Protein AF-A0A2M4DLF9-F1 (afdb_monomer_lite)

Structure (mmCIF, N/CA/C/O backbone):
data_AF-A0A2M4DLF9-F1
#
_entry.id   AF-A0A2M4DLF9-F1
#
loop_
_atom_site.group_PDB
_atom_site.id
_atom_site.type_symbol
_atom_site.label_atom_id
_atom_site.label_alt_id
_atom_site.label_comp_id
_atom_site.label_asym_id
_atom_site.label_entity_id
_atom_site.label_seq_id
_atom_site.pdbx_PDB_ins_code
_atom_site.Cartn_x
_atom_site.Cartn_y
_atom_site.Cartn_z
_atom_site.occupancy
_atom_site.B_iso_or_equiv
_atom_site.auth_seq_id
_atom_site.auth_comp_id
_atom_site.auth_asym_id
_atom_site.auth_atom_id
_atom_site.pdbx_PDB_model_num
ATOM 1 N N . MET A 1 1 ? 25.582 -38.927 -49.502 1.00 64.38 1 MET A N 1
ATOM 2 C CA . MET A 1 1 ? 25.746 -37.471 -49.745 1.00 64.38 1 MET A CA 1
ATOM 3 C C . MET A 1 1 ? 24.426 -36.693 -49.738 1.00 64.38 1 MET A C 1
ATOM 5 O O . MET A 1 1 ? 24.370 -35.708 -49.023 1.00 64.38 1 MET A O 1
ATOM 9 N N . LYS A 1 2 ? 23.344 -37.126 -50.416 1.00 65.50 2 LYS A N 1
ATOM 10 C CA . LYS A 1 2 ? 22.041 -36.413 -50.371 1.00 65.50 2 LYS A CA 1
ATOM 11 C C . LYS A 1 2 ? 21.415 -36.316 -48.967 1.00 65.50 2 LYS A C 1
ATOM 13 O O . LYS A 1 2 ? 20.912 -35.269 -48.601 1.00 65.50 2 LYS A O 1
ATOM 18 N N . ILE A 1 3 ? 21.494 -37.384 -48.170 1.00 71.75 3 ILE A N 1
ATOM 19 C CA . ILE A 1 3 ? 20.943 -37.426 -46.799 1.00 71.75 3 ILE A CA 1
ATOM 20 C C . ILE A 1 3 ? 21.637 -36.401 -45.890 1.00 71.75 3 ILE A C 1
ATOM 22 O O . ILE A 1 3 ? 20.982 -35.721 -45.111 1.00 71.75 3 ILE A O 1
ATOM 26 N N . ILE A 1 4 ? 22.954 -36.240 -46.054 1.00 80.12 4 ILE A N 1
ATOM 27 C CA . ILE A 1 4 ? 23.744 -35.240 -45.327 1.00 80.12 4 ILE A CA 1
ATOM 28 C C . ILE A 1 4 ? 23.315 -33.830 -45.755 1.00 80.12 4 ILE A C 1
ATOM 30 O O . ILE A 1 4 ? 23.152 -32.966 -44.907 1.00 80.12 4 ILE A O 1
ATOM 34 N N . LEU A 1 5 ? 23.047 -33.613 -47.050 1.00 79.12 5 LEU A N 1
ATOM 35 C CA . LEU A 1 5 ? 22.544 -32.333 -47.551 1.00 79.12 5 LEU A CA 1
ATOM 36 C C . LEU A 1 5 ? 21.168 -31.986 -46.961 1.00 79.12 5 LEU A C 1
ATOM 38 O O . LEU A 1 5 ? 20.989 -30.869 -46.500 1.00 79.12 5 LEU A O 1
ATOM 42 N N . PHE A 1 6 ? 20.227 -32.934 -46.913 1.00 79.94 6 PHE A N 1
ATOM 43 C CA . PHE A 1 6 ? 18.904 -32.709 -46.315 1.00 79.94 6 PHE A CA 1
ATOM 44 C C . PHE A 1 6 ? 18.968 -32.493 -44.801 1.00 79.94 6 PHE A C 1
ATOM 46 O O . PHE A 1 6 ? 18.249 -31.644 -44.283 1.00 79.94 6 PHE A O 1
ATOM 53 N N . ALA A 1 7 ? 19.852 -33.212 -44.104 1.00 82.88 7 ALA A N 1
ATOM 54 C CA . ALA A 1 7 ? 20.076 -33.021 -42.676 1.00 82.88 7 ALA A CA 1
ATOM 55 C C . ALA A 1 7 ? 20.669 -31.636 -42.377 1.00 82.88 7 ALA A C 1
ATOM 57 O O . ALA A 1 7 ? 20.198 -30.964 -41.468 1.00 82.88 7 ALA A O 1
ATOM 58 N N . LEU A 1 8 ? 21.643 -31.175 -43.169 1.00 83.25 8 LEU A N 1
ATOM 59 C CA . LEU A 1 8 ? 22.230 -29.839 -43.024 1.00 83.25 8 LEU A CA 1
ATOM 60 C C . LEU A 1 8 ? 21.242 -28.729 -43.401 1.00 83.25 8 LEU A C 1
ATOM 62 O O . LEU A 1 8 ? 21.172 -27.728 -42.694 1.00 83.25 8 LEU A O 1
ATOM 66 N N . LEU A 1 9 ? 20.450 -28.915 -44.465 1.00 82.06 9 LEU A N 1
ATOM 67 C CA . LEU A 1 9 ? 19.404 -27.968 -44.864 1.00 82.06 9 LEU A CA 1
ATOM 68 C C . LEU A 1 9 ? 18.317 -27.869 -43.783 1.00 82.06 9 LEU A C 1
ATOM 70 O O . LEU A 1 9 ? 17.907 -26.773 -43.421 1.00 82.06 9 LEU A O 1
ATOM 74 N N . GLY A 1 10 ? 17.901 -29.011 -43.227 1.00 81.38 10 GLY A N 1
ATOM 75 C CA . GLY A 1 10 ? 16.956 -29.081 -42.114 1.00 81.38 10 GLY A CA 1
ATOM 76 C C . GLY A 1 10 ? 17.500 -28.423 -40.846 1.00 81.38 10 GLY A C 1
ATOM 77 O O . GLY A 1 10 ? 16.796 -27.638 -40.222 1.00 81.38 10 GLY A O 1
ATOM 78 N N . LEU A 1 11 ? 18.770 -28.666 -40.505 1.00 78.38 11 LEU A N 1
ATOM 79 C CA . LEU A 1 11 ? 19.430 -28.045 -39.354 1.00 78.38 11 LEU A CA 1
ATOM 80 C C . LEU A 1 11 ? 19.535 -26.516 -39.508 1.00 78.38 11 LEU A C 1
ATOM 82 O O . LEU A 1 11 ? 19.286 -25.789 -38.549 1.00 78.38 11 LEU A O 1
ATOM 86 N N . LEU A 1 12 ? 19.851 -26.021 -40.714 1.00 77.75 12 LEU A N 1
ATOM 87 C CA . LEU A 1 12 ? 19.889 -24.586 -41.024 1.00 77.75 12 LEU A CA 1
ATOM 88 C C . LEU A 1 12 ? 18.509 -23.932 -40.889 1.00 77.75 12 LEU A C 1
ATOM 90 O O . LEU A 1 12 ? 18.397 -22.870 -40.282 1.00 77.75 12 LEU A O 1
ATOM 94 N N . LEU A 1 13 ? 17.461 -24.574 -41.416 1.00 73.38 13 LEU A N 1
ATOM 95 C CA . LEU A 1 13 ? 16.088 -24.073 -41.323 1.00 73.38 13 LEU A CA 1
ATOM 96 C C . LEU A 1 13 ? 15.624 -24.005 -39.863 1.00 73.38 13 LEU A C 1
ATOM 98 O O . LEU A 1 13 ? 15.123 -22.968 -39.432 1.00 73.38 13 LEU A O 1
ATOM 102 N N . VAL A 1 14 ? 15.882 -25.052 -39.074 1.00 71.69 14 VAL A N 1
ATOM 103 C CA . VAL A 1 14 ? 15.568 -25.071 -37.636 1.00 71.69 14 VAL A CA 1
ATOM 104 C C . VAL A 1 14 ? 16.324 -23.962 -36.892 1.00 71.69 14 VAL A C 1
ATOM 106 O O . VAL A 1 14 ? 15.721 -23.250 -36.095 1.00 71.69 14 VAL A O 1
ATOM 109 N N . ALA A 1 15 ? 17.603 -23.730 -37.203 1.00 69.31 15 ALA A N 1
ATOM 110 C CA . ALA A 1 15 ? 18.395 -22.670 -36.572 1.00 69.31 15 ALA A CA 1
ATOM 111 C C . ALA A 1 15 ? 17.910 -21.244 -36.908 1.00 69.31 15 ALA A C 1
ATOM 113 O O . ALA A 1 15 ? 18.105 -20.330 -36.107 1.00 69.31 15 ALA A O 1
ATOM 114 N N . THR A 1 16 ? 17.279 -21.037 -38.071 1.00 64.25 16 THR A N 1
ATOM 115 C CA . THR A 1 16 ? 16.718 -19.726 -38.450 1.00 64.25 16 THR A CA 1
ATOM 116 C C . THR A 1 16 ? 15.393 -19.404 -37.760 1.00 64.25 16 THR A C 1
ATOM 118 O O . THR A 1 16 ? 15.133 -18.240 -37.471 1.00 64.25 16 THR A O 1
ATOM 121 N N . VAL A 1 17 ? 14.584 -20.418 -37.437 1.00 61.28 17 VAL A N 1
ATOM 122 C CA . VAL A 1 17 ? 13.268 -20.237 -36.795 1.00 61.28 17 VAL A CA 1
ATOM 123 C C . VAL A 1 17 ? 13.396 -19.939 -35.293 1.00 61.28 17 VAL A C 1
ATOM 125 O O . VAL A 1 17 ? 12.553 -19.255 -34.728 1.00 61.28 17 VAL A O 1
ATOM 128 N N . VAL A 1 18 ? 14.484 -20.367 -34.644 1.00 61.62 18 VAL A N 1
ATOM 129 C CA . VAL A 1 18 ? 14.722 -20.193 -33.191 1.00 61.62 18 VAL A CA 1
ATOM 130 C C . VAL A 1 18 ? 15.017 -18.732 -32.780 1.00 61.62 18 VAL A C 1
ATOM 132 O O . VAL A 1 18 ? 15.147 -18.438 -31.599 1.00 61.62 18 VAL A O 1
ATOM 135 N N . ARG A 1 19 ? 15.111 -17.782 -33.721 1.00 59.38 19 ARG A N 1
ATOM 136 C CA . ARG A 1 19 ? 15.585 -16.409 -33.449 1.00 59.38 19 ARG A CA 1
ATOM 137 C C . ARG A 1 19 ? 14.523 -15.315 -33.291 1.00 59.38 19 ARG A C 1
ATOM 139 O O . ARG A 1 19 ? 14.902 -14.149 -33.259 1.00 59.38 19 ARG A O 1
ATOM 146 N N . ALA A 1 20 ? 13.237 -15.630 -33.185 1.00 60.12 20 ALA A N 1
ATOM 147 C CA . ALA A 1 20 ? 12.220 -14.578 -33.103 1.00 60.12 20 ALA A CA 1
ATOM 148 C C . ALA A 1 20 ? 10.986 -14.973 -32.283 1.00 60.12 20 ALA A C 1
ATOM 150 O O . ALA A 1 20 ? 9.902 -15.040 -32.841 1.00 60.12 20 ALA A O 1
ATOM 151 N N . VAL A 1 21 ? 11.157 -15.232 -30.984 1.00 57.53 21 VAL A N 1
ATOM 152 C CA . VAL A 1 21 ? 10.142 -14.957 -29.949 1.00 57.53 21 VAL A CA 1
ATOM 153 C C . VAL A 1 21 ? 10.910 -14.717 -28.647 1.00 57.53 21 VAL A C 1
ATOM 155 O O . VAL A 1 21 ? 11.127 -15.636 -27.865 1.00 57.53 21 VAL A O 1
ATOM 158 N N . ASP A 1 22 ? 11.395 -13.496 -28.461 1.00 52.31 22 ASP A N 1
ATOM 159 C CA . ASP A 1 22 ? 11.668 -12.977 -27.120 1.00 52.31 22 ASP A CA 1
ATOM 160 C C . ASP A 1 22 ? 10.671 -11.834 -26.924 1.00 52.31 22 ASP A C 1
ATOM 162 O O . ASP A 1 22 ? 11.003 -10.657 -27.027 1.00 52.31 22 ASP A O 1
ATOM 166 N N . ASP A 1 23 ? 9.396 -12.206 -26.776 1.00 57.12 23 ASP A N 1
ATOM 167 C CA . ASP A 1 23 ? 8.389 -11.326 -26.188 1.00 57.12 23 ASP A CA 1
ATOM 168 C C . ASP A 1 23 ? 8.694 -11.267 -24.685 1.00 57.12 23 ASP A C 1
ATOM 170 O O . ASP A 1 23 ? 7.997 -11.854 -23.859 1.00 57.12 23 ASP A O 1
ATOM 174 N N . THR A 1 24 ? 9.795 -10.617 -24.312 1.00 56.41 24 THR A N 1
ATOM 175 C CA . THR A 1 24 ? 9.885 -10.030 -22.981 1.00 56.41 24 THR A CA 1
ATOM 176 C C . THR A 1 24 ? 9.169 -8.693 -23.073 1.00 56.41 24 THR A C 1
ATOM 178 O O . THR A 1 24 ? 9.767 -7.636 -23.274 1.00 56.41 24 THR A O 1
ATOM 181 N N . ASP A 1 25 ? 7.836 -8.773 -23.002 1.00 55.31 25 ASP A N 1
ATOM 182 C CA . ASP A 1 25 ? 7.002 -7.640 -22.632 1.00 55.31 25 ASP A CA 1
ATOM 183 C C . ASP A 1 25 ? 7.667 -6.981 -21.421 1.00 55.31 25 ASP A C 1
ATOM 185 O O . ASP A 1 25 ? 7.869 -7.601 -20.374 1.00 55.31 25 ASP A O 1
ATOM 189 N N . GLY A 1 26 ? 8.103 -5.737 -21.609 1.00 61.12 26 GLY A N 1
ATOM 190 C CA . GLY A 1 26 ? 8.655 -4.901 -20.557 1.00 61.12 26 GLY A CA 1
ATOM 191 C C . GLY A 1 26 ? 7.558 -4.498 -19.580 1.00 61.12 26 GLY A C 1
ATOM 192 O O . GLY A 1 26 ? 7.230 -3.318 -19.468 1.00 61.12 26 GLY A O 1
ATOM 193 N N . GLU A 1 27 ? 6.983 -5.467 -18.871 1.00 59.41 27 GLU A N 1
ATOM 194 C CA . GLU A 1 27 ? 6.398 -5.231 -17.564 1.00 59.41 27 GLU A CA 1
ATOM 195 C C . GLU A 1 27 ? 7.492 -4.587 -16.708 1.00 59.41 27 GLU A C 1
ATOM 197 O O . GLU A 1 27 ? 8.630 -5.051 -16.689 1.00 59.41 27 GLU A O 1
ATOM 202 N N . ALA A 1 28 ? 7.177 -3.491 -16.019 1.00 59.41 28 ALA A N 1
ATOM 203 C CA . ALA A 1 28 ? 8.101 -2.861 -15.087 1.00 59.41 28 ALA A CA 1
ATOM 204 C C . ALA A 1 28 ? 8.639 -3.913 -14.101 1.00 59.41 28 ALA A C 1
ATOM 206 O O . ALA A 1 28 ? 7.941 -4.310 -13.167 1.00 59.41 28 ALA A O 1
ATOM 207 N N . GLU A 1 29 ? 9.869 -4.379 -14.320 1.00 66.19 29 GLU A N 1
ATOM 208 C CA . GLU A 1 29 ? 10.520 -5.344 -13.446 1.00 66.19 29 GLU A CA 1
ATOM 209 C C . GLU A 1 29 ? 10.997 -4.585 -12.208 1.00 66.19 29 GLU A C 1
ATOM 211 O O . GLU A 1 29 ? 12.094 -4.036 -12.137 1.00 66.19 29 GLU A O 1
ATOM 216 N N . CYS A 1 30 ? 10.098 -4.436 -11.243 1.00 83.06 30 CYS A N 1
ATOM 217 C CA . CYS A 1 30 ? 10.438 -3.902 -9.936 1.00 83.06 30 CYS A CA 1
ATOM 218 C C . CYS A 1 30 ? 11.102 -4.998 -9.120 1.00 83.06 30 CYS A C 1
ATOM 220 O O . CYS A 1 30 ? 10.576 -6.103 -8.975 1.00 83.06 30 CYS A O 1
ATOM 222 N N . GLU A 1 31 ? 12.241 -4.649 -8.532 1.00 85.62 31 GLU A N 1
ATOM 223 C CA . GLU A 1 31 ? 12.944 -5.513 -7.598 1.00 85.62 31 GLU A CA 1
ATOM 224 C C . GLU A 1 31 ? 12.000 -5.888 -6.452 1.00 85.62 31 GLU A C 1
ATOM 226 O O . GLU A 1 31 ? 11.502 -5.033 -5.712 1.00 85.62 31 GLU A O 1
ATOM 231 N N . THR A 1 32 ? 11.707 -7.182 -6.337 1.00 85.88 32 THR A N 1
ATOM 232 C CA . THR A 1 32 ? 10.842 -7.686 -5.273 1.00 85.88 32 THR A CA 1
ATOM 233 C C . THR A 1 32 ? 11.572 -7.550 -3.943 1.00 85.88 32 THR A C 1
ATOM 235 O O . THR A 1 32 ? 12.681 -8.057 -3.787 1.00 85.88 32 THR A O 1
ATOM 238 N N . ALA A 1 33 ? 10.943 -6.884 -2.975 1.00 88.88 33 ALA A N 1
ATOM 239 C CA . ALA A 1 33 ? 11.472 -6.745 -1.623 1.00 88.88 33 ALA A CA 1
ATOM 240 C C . ALA A 1 33 ? 10.642 -7.556 -0.621 1.00 88.88 33 ALA A C 1
ATOM 242 O O . ALA A 1 33 ? 9.415 -7.624 -0.723 1.00 88.88 33 ALA A O 1
ATOM 243 N N . GLU A 1 34 ? 11.301 -8.135 0.383 1.00 93.50 34 GLU A N 1
ATOM 244 C CA . GLU A 1 34 ? 10.606 -8.772 1.501 1.00 93.50 34 GLU A CA 1
ATOM 245 C C . GLU A 1 34 ? 10.013 -7.719 2.445 1.00 93.50 34 GLU A C 1
ATOM 247 O O . GLU A 1 34 ? 10.702 -6.810 2.918 1.00 93.50 34 GLU A O 1
ATOM 252 N N . CYS A 1 35 ? 8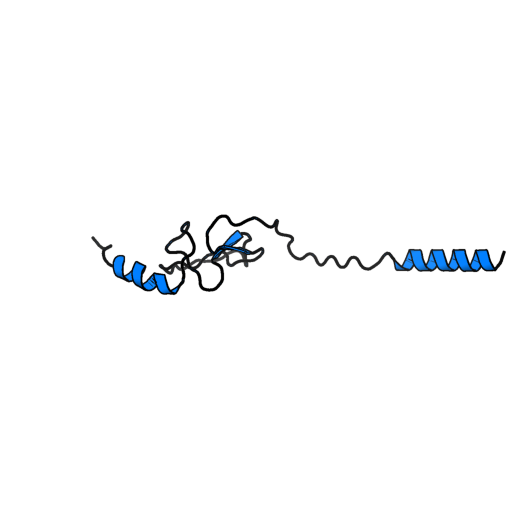.724 -7.856 2.755 1.00 94.44 35 CYS A N 1
ATOM 253 C CA . CYS A 1 35 ? 8.059 -7.005 3.735 1.00 94.44 35 CYS A CA 1
ATOM 254 C C . CYS A 1 35 ? 8.241 -7.571 5.141 1.00 94.44 35 CYS A C 1
ATOM 256 O O . CYS A 1 35 ? 7.853 -8.701 5.428 1.00 94.44 35 CYS A O 1
ATOM 258 N N . THR A 1 36 ? 8.799 -6.763 6.039 1.00 94.19 36 THR A N 1
ATOM 259 C CA . THR A 1 36 ? 9.039 -7.153 7.437 1.00 94.19 36 THR A CA 1
ATOM 260 C C . THR A 1 36 ? 7.850 -6.848 8.351 1.00 94.19 36 THR A C 1
ATOM 262 O O . THR A 1 36 ? 7.786 -7.345 9.477 1.00 94.19 36 THR A O 1
ATOM 265 N N . GLY A 1 37 ? 6.890 -6.038 7.891 1.00 92.75 37 GLY A N 1
ATOM 266 C CA . GLY A 1 37 ? 5.689 -5.709 8.644 1.00 92.75 37 GLY A CA 1
ATOM 267 C C . GLY A 1 37 ? 4.652 -6.832 8.621 1.00 92.75 37 GLY A C 1
ATOM 268 O O . GLY A 1 37 ? 4.391 -7.468 7.602 1.00 92.75 37 GLY A O 1
ATOM 269 N N . ALA A 1 38 ? 4.003 -7.059 9.764 1.00 94.06 38 ALA A N 1
ATOM 270 C CA . ALA A 1 38 ? 2.918 -8.028 9.854 1.00 94.06 38 ALA A CA 1
ATOM 271 C C . ALA A 1 38 ? 1.739 -7.628 8.952 1.00 94.06 38 ALA A C 1
ATOM 273 O O . ALA A 1 38 ? 1.256 -6.494 9.022 1.00 94.06 38 ALA A O 1
ATOM 274 N N . ASN A 1 39 ? 1.223 -8.599 8.192 1.00 96.44 39 ASN A N 1
ATOM 275 C CA . ASN A 1 39 ? 0.111 -8.430 7.249 1.00 96.44 39 ASN A CA 1
ATOM 276 C C . ASN A 1 39 ? 0.402 -7.400 6.145 1.00 96.44 39 ASN A C 1
ATOM 278 O O . ASN A 1 39 ? -0.491 -6.659 5.723 1.00 96.44 39 ASN A O 1
ATOM 282 N N . GLU A 1 40 ? 1.655 -7.341 5.703 1.00 96.50 40 GLU A N 1
ATOM 283 C CA . GLU A 1 40 ? 2.073 -6.577 4.536 1.00 96.50 40 GLU A CA 1
ATOM 284 C C . GLU A 1 40 ? 2.353 -7.504 3.350 1.00 96.50 40 GLU A C 1
ATOM 286 O O . GLU A 1 40 ? 2.777 -8.644 3.517 1.00 96.50 40 GLU A O 1
ATOM 291 N N . GLU A 1 41 ? 2.106 -7.001 2.148 1.00 95.75 41 GLU A N 1
ATOM 292 C CA . GLU A 1 41 ? 2.423 -7.649 0.882 1.00 95.75 41 GLU A CA 1
ATOM 293 C C . GLU A 1 41 ? 3.185 -6.659 -0.001 1.00 95.75 41 GLU A C 1
ATOM 295 O O . GLU A 1 41 ? 2.825 -5.476 -0.091 1.00 95.75 41 GLU A O 1
ATOM 300 N N . PHE A 1 42 ? 4.251 -7.132 -0.644 1.00 95.75 42 PHE A N 1
ATOM 301 C CA . PHE A 1 42 ? 4.970 -6.322 -1.615 1.00 95.75 42 PHE A CA 1
ATOM 302 C C . PHE A 1 42 ? 4.112 -6.172 -2.868 1.00 95.75 42 PHE A C 1
ATOM 304 O O . PHE A 1 42 ? 3.555 -7.143 -3.381 1.00 95.75 42 PHE A O 1
ATOM 311 N N . LYS A 1 43 ? 4.002 -4.943 -3.367 1.00 94.31 43 LYS A N 1
ATOM 312 C CA . LYS A 1 43 ? 3.390 -4.657 -4.661 1.00 94.31 43 LYS A CA 1
ATOM 313 C C . LYS A 1 43 ? 4.380 -3.891 -5.489 1.00 94.31 43 LYS A C 1
ATOM 315 O O . LYS A 1 43 ? 4.851 -2.842 -5.071 1.00 94.31 43 LYS A O 1
ATOM 320 N N . CYS A 1 44 ? 4.583 -4.390 -6.691 1.00 94.06 44 CYS A N 1
ATOM 321 C CA . CYS A 1 44 ? 5.295 -3.707 -7.751 1.00 94.06 44 CYS A CA 1
ATOM 322 C C . CYS A 1 44 ? 4.612 -2.391 -8.163 1.00 94.06 44 CYS A C 1
ATOM 324 O O . CYS A 1 44 ? 5.256 -1.368 -8.368 1.00 94.06 44 CYS A O 1
ATOM 326 N N . CYS A 1 45 ? 3.280 -2.404 -8.191 1.00 93.50 45 CYS A N 1
ATOM 327 C CA . CYS A 1 45 ? 2.456 -1.260 -8.548 1.00 93.50 45 CYS A CA 1
ATOM 328 C C . CYS A 1 45 ? 1.328 -1.106 -7.518 1.00 93.50 45 CYS A C 1
ATOM 330 O O . CYS A 1 45 ? 0.213 -1.599 -7.689 1.00 93.50 45 CYS A O 1
ATOM 332 N N . GLY A 1 46 ? 1.632 -0.472 -6.381 1.00 93.44 46 GLY A N 1
ATOM 333 C CA . GLY A 1 46 ? 0.632 -0.076 -5.386 1.00 93.44 46 GLY A CA 1
ATOM 334 C C . GLY A 1 46 ? 0.285 1.409 -5.488 1.00 93.44 46 GLY A C 1
ATOM 335 O O . GLY A 1 46 ? 1.044 2.193 -6.046 1.00 93.44 46 GLY A O 1
ATOM 336 N N . LYS A 1 47 ? -0.860 1.832 -4.940 1.00 92.12 47 LYS A N 1
ATOM 337 C CA . LYS A 1 47 ? -1.221 3.264 -4.910 1.00 92.12 47 LYS A CA 1
ATOM 338 C C . LYS A 1 47 ? -0.107 4.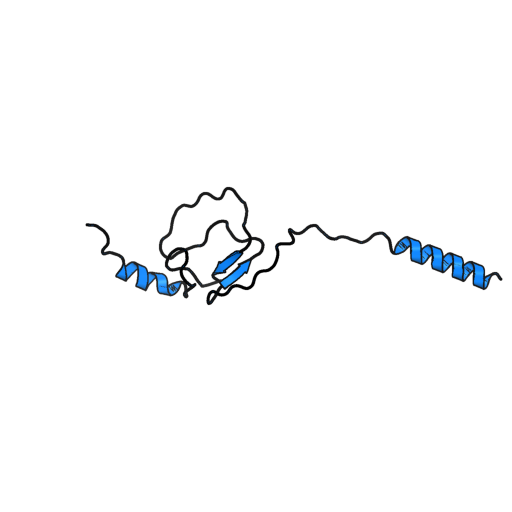088 -4.255 1.00 92.12 47 LYS A C 1
ATOM 340 O O . LYS A 1 47 ? 0.490 3.626 -3.292 1.00 92.12 47 LYS A O 1
ATOM 345 N N . CYS A 1 48 ? 0.083 5.338 -4.681 1.00 91.75 48 CYS A N 1
ATOM 346 C CA . CYS A 1 48 ? 1.100 6.230 -4.098 1.00 91.75 48 CYS A CA 1
ATOM 347 C C . CYS A 1 48 ? 0.925 6.491 -2.583 1.00 91.75 48 CYS A C 1
ATOM 349 O O . CYS A 1 48 ? 1.806 7.030 -1.920 1.00 91.75 48 CYS A O 1
ATOM 351 N N . PHE A 1 49 ? -0.247 6.153 -2.040 1.00 90.56 49 PHE A N 1
ATOM 352 C CA . PHE A 1 49 ? -0.591 6.294 -0.637 1.00 90.56 49 PHE A CA 1
ATOM 353 C C . PHE A 1 49 ? -1.223 5.015 -0.105 1.00 90.56 49 PHE A C 1
ATOM 355 O O . PHE A 1 49 ? -1.754 4.178 -0.839 1.00 90.56 49 PHE A O 1
ATOM 362 N N . GLN A 1 50 ? -1.241 4.913 1.216 1.00 90.94 50 GLN A N 1
ATOM 363 C CA . GLN A 1 50 ? -1.835 3.795 1.926 1.00 90.94 50 GLN A CA 1
ATOM 364 C C . GLN A 1 50 ? -2.965 4.299 2.807 1.00 90.94 50 GLN A C 1
ATOM 366 O O . GLN A 1 50 ? -2.864 5.349 3.442 1.00 90.94 50 GLN A O 1
ATOM 371 N N . ARG A 1 51 ? -4.067 3.548 2.846 1.00 90.31 51 ARG A N 1
ATOM 372 C CA . ARG A 1 51 ? -5.174 3.881 3.738 1.00 90.31 51 ARG A CA 1
ATOM 373 C C . ARG A 1 51 ? -4.722 3.727 5.186 1.00 90.31 51 ARG A C 1
ATOM 375 O O . ARG A 1 51 ? -4.038 2.766 5.541 1.00 90.31 51 ARG A O 1
ATOM 382 N N . THR A 1 52 ? -5.160 4.664 6.015 1.00 92.62 52 THR A N 1
ATOM 383 C CA . THR A 1 52 ? -5.034 4.569 7.466 1.00 92.62 52 THR A CA 1
ATOM 384 C C . THR A 1 52 ? -6.406 4.735 8.114 1.00 92.62 52 THR A C 1
ATOM 386 O O . THR A 1 52 ? -7.363 5.121 7.435 1.00 92.62 52 THR A O 1
ATOM 389 N N . CYS A 1 53 ? -6.521 4.463 9.415 1.00 92.25 53 CYS A N 1
ATOM 390 C CA . CYS A 1 53 ? -7.753 4.730 10.156 1.00 92.25 53 CYS A CA 1
ATOM 391 C C . CYS A 1 53 ? -8.141 6.219 10.144 1.00 92.25 53 CYS A C 1
ATOM 393 O O . CYS A 1 53 ? -9.315 6.532 10.317 1.00 92.25 53 CYS A O 1
ATOM 395 N N . TYR A 1 54 ? -7.181 7.119 9.905 1.00 87.62 54 TYR A N 1
ATOM 396 C CA . TYR A 1 54 ? -7.400 8.554 9.754 1.00 87.62 54 TYR A CA 1
ATOM 397 C C . TYR A 1 54 ? -7.306 8.922 8.267 1.00 87.62 54 TYR A C 1
ATOM 399 O O . TYR A 1 54 ? -6.200 9.076 7.736 1.00 87.62 54 TYR A O 1
ATOM 407 N N . PRO A 1 55 ? -8.439 9.007 7.547 1.00 84.44 55 PRO A N 1
ATOM 408 C CA . PRO A 1 55 ? -8.412 9.334 6.132 1.00 84.44 55 PRO A CA 1
ATOM 409 C C . PRO A 1 55 ? -7.804 10.723 5.928 1.00 84.44 55 PRO A C 1
ATOM 411 O O . PRO A 1 55 ? -8.131 11.672 6.637 1.00 84.44 55 PRO A O 1
ATOM 414 N N . LYS A 1 56 ? -6.928 10.833 4.932 1.00 85.56 56 LYS A N 1
ATOM 415 C CA . LYS A 1 56 ? -6.352 12.096 4.478 1.00 85.56 56 LYS A CA 1
ATOM 416 C C . LYS A 1 56 ? -6.453 12.181 2.964 1.00 85.56 56 LYS A C 1
ATOM 418 O O . LYS A 1 56 ? -6.362 11.162 2.278 1.00 85.56 56 LYS A O 1
ATOM 423 N N . THR A 1 57 ? -6.625 13.391 2.453 1.00 89.19 57 THR A N 1
ATOM 424 C CA . 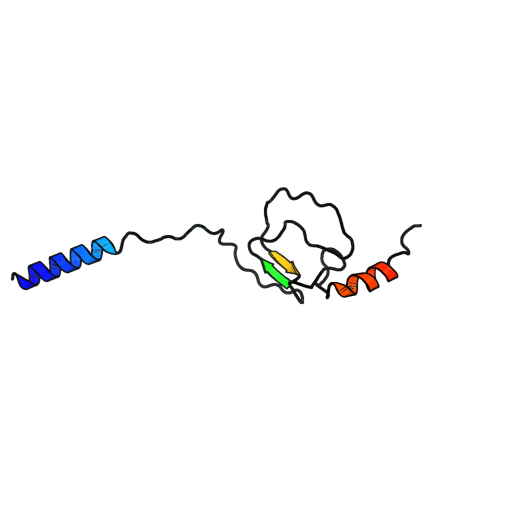THR A 1 57 ? -6.555 13.648 1.015 1.00 89.19 57 THR A CA 1
ATOM 425 C C . THR A 1 57 ? -5.094 13.603 0.588 1.00 89.19 57 THR A C 1
ATOM 427 O O . THR A 1 57 ? -4.262 14.312 1.152 1.00 89.19 57 THR A O 1
ATOM 430 N N . VAL A 1 58 ? -4.778 12.754 -0.387 1.00 89.56 58 VAL A N 1
ATOM 431 C CA . VAL A 1 58 ? -3.438 12.650 -0.972 1.00 89.56 58 VAL A CA 1
ATOM 432 C C . VAL A 1 58 ? -3.558 12.848 -2.471 1.00 89.56 58 VAL A C 1
ATOM 434 O O . VAL A 1 58 ? -4.379 12.199 -3.115 1.00 89.56 58 VAL A O 1
ATOM 437 N N . ASN A 1 59 ? -2.727 13.732 -3.015 1.00 92.25 59 ASN A N 1
ATOM 438 C CA . ASN A 1 59 ? -2.599 13.918 -4.453 1.00 92.25 59 ASN A CA 1
ATOM 439 C C . ASN A 1 59 ? -1.450 13.038 -4.948 1.00 92.25 59 ASN A C 1
ATOM 441 O O . ASN A 1 59 ? -0.295 13.280 -4.600 1.00 92.25 59 ASN A O 1
ATOM 445 N N . CYS A 1 60 ? -1.772 12.009 -5.730 1.00 92.06 60 CYS A N 1
ATOM 446 C CA . CYS A 1 60 ? -0.767 11.181 -6.388 1.00 92.06 60 CYS A CA 1
ATOM 447 C C . CYS A 1 60 ? -0.298 11.853 -7.676 1.00 92.06 60 CYS A C 1
ATOM 449 O O . CYS A 1 60 ? -1.119 12.202 -8.519 1.00 92.06 60 CYS A O 1
ATOM 451 N N . THR A 1 61 ? 1.015 12.008 -7.834 1.00 92.38 61 THR A N 1
ATOM 452 C CA . THR A 1 61 ? 1.639 12.419 -9.102 1.00 92.38 61 THR A CA 1
ATOM 453 C C . THR A 1 61 ? 2.072 11.220 -9.942 1.00 92.38 61 THR A C 1
ATOM 455 O O . THR A 1 61 ? 2.076 11.305 -11.164 1.00 92.38 61 THR A O 1
ATOM 458 N N . ALA A 1 62 ? 2.403 10.102 -9.291 1.00 90.50 62 ALA A N 1
ATOM 459 C CA . ALA A 1 62 ? 2.668 8.817 -9.924 1.00 90.50 62 ALA A CA 1
ATOM 460 C C . ALA A 1 62 ? 1.400 7.952 -9.944 1.00 90.50 62 ALA A C 1
ATOM 462 O O . ALA A 1 62 ? 0.615 7.979 -8.991 1.00 90.50 62 ALA A O 1
ATOM 463 N N . GLU A 1 63 ? 1.228 7.156 -10.999 1.00 90.19 63 GLU A N 1
ATOM 464 C CA . GLU A 1 63 ? 0.131 6.188 -11.112 1.00 90.19 63 GLU A CA 1
ATOM 465 C C . GLU A 1 63 ? 0.208 5.132 -10.001 1.00 90.19 63 GLU A C 1
ATOM 467 O O . GLU A 1 63 ? -0.763 4.890 -9.277 1.00 90.19 63 GLU A O 1
ATOM 472 N N . CYS A 1 64 ? 1.400 4.570 -9.806 1.00 93.38 64 CYS A N 1
ATOM 473 C CA . CYS A 1 64 ? 1.698 3.650 -8.726 1.00 93.38 64 CYS A CA 1
ATOM 474 C C . CYS A 1 64 ? 3.170 3.704 -8.313 1.00 93.38 64 CYS A C 1
ATOM 476 O O . CYS A 1 64 ? 4.012 4.292 -8.989 1.00 93.38 64 CYS A O 1
ATOM 478 N N . THR A 1 65 ? 3.464 3.108 -7.163 1.00 92.81 65 THR A N 1
ATOM 479 C CA . THR A 1 65 ? 4.802 3.027 -6.575 1.00 92.81 65 THR A CA 1
ATOM 480 C C . THR A 1 65 ? 5.051 1.614 -6.046 1.00 92.81 65 THR A C 1
ATOM 482 O O . THR A 1 65 ? 4.145 1.064 -5.399 1.00 92.81 65 THR A O 1
ATOM 485 N N . PRO A 1 66 ? 6.247 1.038 -6.257 1.00 94.06 66 PRO A N 1
ATOM 486 C CA . PRO A 1 66 ? 6.618 -0.225 -5.639 1.00 94.06 66 PRO A C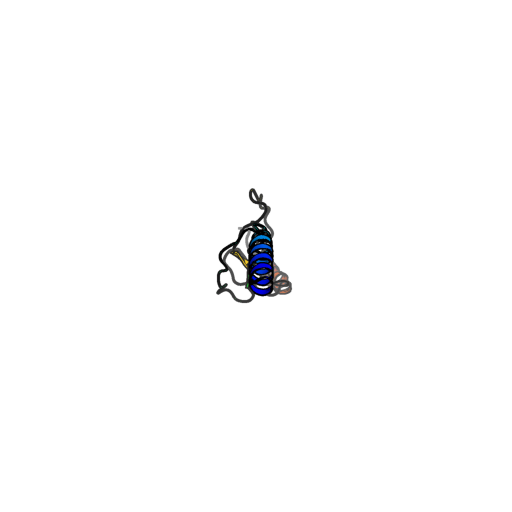A 1
ATOM 487 C C . PRO A 1 66 ? 6.790 -0.068 -4.122 1.00 94.06 66 PRO A C 1
ATOM 489 O O . PRO A 1 66 ? 7.217 0.983 -3.641 1.00 94.06 66 PRO A O 1
ATOM 492 N N . GLY A 1 67 ? 6.456 -1.104 -3.352 1.00 94.25 67 GLY A N 1
ATOM 493 C CA . GLY A 1 67 ? 6.667 -1.114 -1.902 1.00 94.25 67 GLY A CA 1
ATOM 494 C C . GLY A 1 67 ? 5.777 -2.088 -1.134 1.00 94.25 67 GLY A C 1
ATOM 495 O O . GLY A 1 67 ? 5.028 -2.870 -1.713 1.00 94.25 67 GLY A O 1
ATOM 496 N N . CYS A 1 68 ? 5.847 -2.023 0.197 1.00 95.25 68 CYS A N 1
ATOM 497 C CA . CYS A 1 68 ? 5.085 -2.881 1.109 1.00 95.25 68 CYS A CA 1
ATOM 498 C C . CYS A 1 68 ? 3.751 -2.251 1.517 1.00 95.25 68 CYS A C 1
ATOM 500 O O . CYS A 1 68 ? 3.703 -1.236 2.219 1.00 95.25 68 CYS A O 1
ATOM 502 N N . PHE A 1 69 ? 2.646 -2.874 1.115 1.00 95.88 69 PHE A N 1
ATOM 503 C CA . PHE A 1 69 ? 1.275 -2.423 1.357 1.00 95.88 69 PHE A CA 1
ATOM 504 C C . PHE A 1 69 ? 0.571 -3.326 2.356 1.00 95.88 69 PHE A C 1
ATOM 506 O O . PHE A 1 69 ? 0.896 -4.499 2.442 1.00 95.88 69 PHE A O 1
ATOM 513 N N . CYS A 1 70 ? -0.416 -2.812 3.098 1.00 97.06 70 CYS A N 1
ATOM 514 C CA . CYS A 1 70 ? -1.262 -3.714 3.876 1.00 97.06 70 CYS A CA 1
ATOM 515 C C . CYS A 1 70 ? -1.954 -4.696 2.937 1.00 97.06 70 CYS A C 1
ATOM 517 O O . CYS A 1 70 ? -2.536 -4.280 1.928 1.00 97.06 70 CYS A O 1
ATOM 519 N N . ALA A 1 71 ? -1.904 -5.972 3.305 1.00 96.44 71 ALA A N 1
ATOM 520 C CA . ALA A 1 71 ? -2.655 -7.014 2.637 1.00 96.44 71 ALA A CA 1
ATOM 521 C C . ALA A 1 71 ? -4.157 -6.700 2.677 1.00 96.44 71 ALA A C 1
ATOM 523 O O . ALA A 1 71 ? -4.650 -5.950 3.530 1.00 96.44 71 ALA A O 1
ATOM 524 N N . LYS A 1 72 ? -4.912 -7.283 1.746 1.00 94.88 72 LYS A N 1
ATOM 525 C CA . LYS A 1 72 ? -6.366 -7.091 1.659 1.00 94.88 72 LYS A CA 1
ATOM 526 C C . LYS A 1 72 ? -7.056 -7.370 3.007 1.00 94.88 72 LYS A C 1
ATOM 528 O O . LYS A 1 72 ? -6.859 -8.426 3.599 1.00 94.88 72 LYS A O 1
ATOM 533 N N . GLY A 1 73 ? -7.900 -6.439 3.464 1.00 95.25 73 GLY A N 1
ATOM 534 C CA . GLY A 1 73 ? -8.612 -6.528 4.750 1.00 95.25 73 GLY A CA 1
ATOM 535 C C . GLY A 1 73 ? -7.831 -5.982 5.951 1.00 95.25 73 GLY A C 1
ATOM 536 O O . GLY A 1 73 ? -8.342 -5.997 7.078 1.00 95.25 73 GLY A O 1
ATOM 537 N N . TYR A 1 74 ? -6.619 -5.472 5.720 1.00 96.00 74 TYR A N 1
ATOM 538 C CA . TYR A 1 74 ? -5.792 -4.826 6.727 1.00 96.00 74 TYR A CA 1
ATOM 539 C C . TYR A 1 74 ?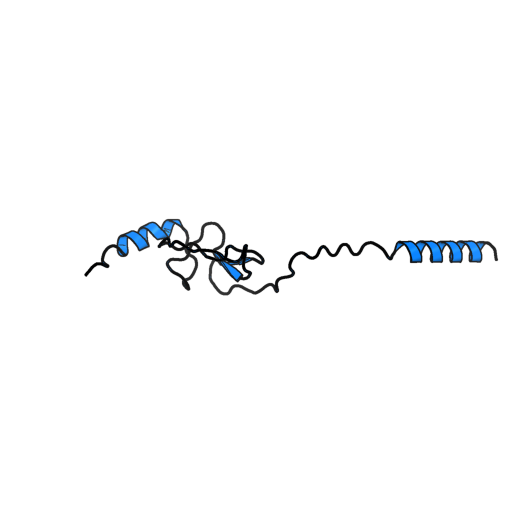 -5.537 -3.356 6.390 1.00 96.00 74 TYR A C 1
ATOM 541 O O . TYR A 1 74 ? -5.496 -2.939 5.234 1.00 96.00 74 TYR A O 1
ATOM 549 N N . ILE A 1 75 ? -5.331 -2.558 7.431 1.00 95.19 75 ILE A N 1
ATOM 550 C CA . ILE A 1 75 ? -5.129 -1.115 7.349 1.00 95.19 75 ILE A CA 1
ATOM 551 C C . ILE A 1 75 ? -4.156 -0.663 8.432 1.00 95.19 75 ILE A C 1
ATOM 553 O O . ILE A 1 75 ? -4.054 -1.283 9.492 1.00 95.19 75 ILE A O 1
ATOM 557 N N . ARG A 1 76 ? -3.442 0.435 8.194 1.00 93.88 76 ARG A N 1
ATOM 558 C CA . ARG A 1 76 ? -2.583 1.032 9.222 1.00 93.88 76 ARG A CA 1
ATOM 559 C C . ARG A 1 76 ? -3.404 1.910 10.150 1.00 93.88 76 ARG A C 1
ATOM 561 O O . ARG A 1 76 ? -4.367 2.547 9.730 1.00 93.88 76 ARG A O 1
ATOM 568 N N . ILE A 1 77 ? -2.994 2.011 11.407 1.00 90.06 77 ILE A N 1
ATOM 569 C CA . ILE A 1 77 ? -3.604 2.981 12.322 1.00 90.06 77 ILE A CA 1
ATOM 570 C C . ILE A 1 77 ? -3.250 4.398 11.866 1.00 90.06 77 ILE A C 1
ATOM 572 O O . ILE A 1 77 ? -4.132 5.221 11.652 1.00 90.06 77 ILE A O 1
ATOM 576 N N . ARG A 1 78 ? -1.956 4.636 11.654 1.00 89.12 78 ARG A N 1
ATOM 577 C CA . ARG A 1 78 ? -1.359 5.844 11.069 1.00 89.12 78 ARG A CA 1
ATOM 578 C C . ARG A 1 78 ? -0.179 5.439 10.185 1.00 89.12 78 ARG A C 1
ATOM 580 O O . ARG A 1 78 ? 0.238 4.279 10.205 1.00 89.12 78 ARG A O 1
ATOM 587 N N . GLU A 1 79 ? 0.370 6.368 9.419 1.00 87.88 79 GLU A N 1
ATOM 588 C CA . GLU A 1 79 ? 1.550 6.084 8.595 1.00 87.88 79 GLU A CA 1
ATOM 589 C C . GLU A 1 79 ? 2.712 5.539 9.439 1.00 87.88 79 GLU A C 1
ATOM 591 O O . GLU A 1 79 ? 2.887 5.923 10.596 1.00 87.88 79 GLU A O 1
ATOM 596 N N . GLY A 1 80 ? 3.451 4.578 8.880 1.00 85.75 80 GLY A N 1
ATOM 597 C CA . GLY A 1 80 ? 4.565 3.910 9.561 1.00 85.75 80 GLY A CA 1
ATOM 598 C C . GLY A 1 80 ? 4.176 2.918 10.666 1.00 85.75 80 GLY A C 1
ATOM 599 O O . GLY A 1 80 ? 5.057 2.406 11.346 1.00 85.75 80 GLY A O 1
ATOM 600 N N . THR A 1 81 ? 2.885 2.630 10.880 1.00 90.19 81 THR A N 1
ATOM 601 C CA . THR A 1 81 ? 2.453 1.566 11.813 1.00 90.19 81 THR A CA 1
ATOM 602 C C . THR A 1 81 ? 2.176 0.247 11.102 1.00 90.19 81 THR A C 1
ATOM 604 O O . THR A 1 81 ? 1.906 0.231 9.902 1.00 90.19 81 THR A O 1
ATOM 607 N N . SER A 1 82 ? 2.205 -0.856 11.853 1.00 91.81 82 SER A N 1
ATOM 608 C CA . SER A 1 82 ? 1.853 -2.185 11.348 1.00 91.81 82 SER A CA 1
ATOM 609 C C . SER A 1 82 ? 0.396 -2.267 10.884 1.00 91.81 82 SER A C 1
ATOM 611 O O . SER A 1 82 ? -0.485 -1.562 11.389 1.00 91.81 82 SER A O 1
ATOM 613 N N . CYS A 1 83 ? 0.136 -3.179 9.952 1.00 95.50 83 CYS A N 1
ATOM 614 C CA . CYS A 1 83 ? -1.193 -3.426 9.417 1.00 95.50 83 CYS A CA 1
ATOM 615 C C . CYS A 1 83 ? -2.041 -4.243 10.401 1.00 95.50 83 CYS A C 1
ATOM 617 O O . CYS A 1 83 ? -1.667 -5.331 10.847 1.00 95.50 83 CYS A O 1
ATOM 619 N N . VAL A 1 84 ? -3.213 -3.708 10.741 1.00 93.81 84 VAL A N 1
ATOM 620 C CA . VAL A 1 84 ? -4.203 -4.332 11.624 1.00 93.81 84 VAL A CA 1
ATOM 621 C C . VAL A 1 84 ? -5.485 -4.636 10.847 1.00 93.81 84 VAL A C 1
ATOM 623 O O . VAL A 1 84 ? -5.743 -3.968 9.849 1.00 93.81 84 VAL A O 1
ATOM 626 N N . PRO A 1 85 ? -6.322 -5.598 11.280 1.00 95.19 85 PRO A N 1
ATOM 627 C CA . PRO A 1 85 ? -7.615 -5.830 10.638 1.00 95.19 85 PRO A CA 1
ATOM 628 C C . PRO A 1 85 ? -8.442 -4.542 10.577 1.00 95.19 85 PRO A C 1
ATOM 630 O O . PRO A 1 85 ? -8.553 -3.846 11.591 1.00 95.19 85 PRO A O 1
ATOM 633 N N . GLU A 1 86 ? -9.050 -4.246 9.426 1.00 93.25 86 GLU A N 1
ATOM 634 C CA . GLU A 1 86 ? -9.784 -2.991 9.180 1.00 93.25 86 GLU A CA 1
ATOM 635 C C . GLU A 1 86 ? -10.816 -2.653 10.269 1.00 93.25 86 GLU A C 1
ATOM 637 O O . GLU A 1 86 ? -10.912 -1.509 10.719 1.00 93.25 86 GLU A O 1
ATOM 642 N N . GLY A 1 87 ? -11.518 -3.664 10.793 1.00 91.38 87 GLY A N 1
ATOM 643 C CA . GLY A 1 87 ? -12.498 -3.503 11.874 1.00 91.38 87 GLY A CA 1
ATOM 644 C C . GLY A 1 87 ? -11.927 -2.962 13.195 1.00 91.38 87 GLY A C 1
ATOM 645 O O . GLY A 1 87 ? -12.685 -2.516 14.058 1.00 91.38 87 GLY A O 1
ATOM 646 N N . LYS A 1 88 ? -10.599 -2.947 13.381 1.00 89.12 88 LYS A N 1
ATOM 647 C CA . LYS A 1 88 ? -9.967 -2.332 14.559 1.00 89.12 88 LYS A CA 1
ATOM 648 C C . LYS A 1 88 ? -9.952 -0.803 14.499 1.00 89.12 88 LYS A C 1
ATOM 650 O O . LYS A 1 88 ? -9.798 -0.189 15.555 1.00 89.12 88 LYS A O 1
ATOM 655 N N . CYS A 1 89 ? -10.175 -0.179 13.338 1.00 88.06 89 CYS A N 1
ATOM 656 C CA . CYS A 1 89 ? -10.178 1.283 13.234 1.00 88.06 89 CYS A CA 1
ATOM 657 C C . CYS A 1 89 ? -11.248 1.950 14.098 1.00 88.06 89 CYS A C 1
ATOM 659 O O . CYS A 1 89 ? -10.962 2.968 14.717 1.00 88.06 89 CYS A O 1
ATOM 661 N N . TYR A 1 90 ? -12.444 1.363 14.216 1.00 79.69 90 TYR A N 1
ATOM 662 C CA . TYR A 1 90 ? -13.502 1.889 15.088 1.00 79.69 90 TYR A CA 1
ATOM 663 C C . TYR A 1 90 ? -13.019 2.055 16.539 1.00 79.69 90 TYR A C 1
ATOM 665 O O . TYR A 1 90 ? -13.272 3.087 17.156 1.00 79.69 90 TYR A O 1
ATOM 673 N N . LYS A 1 91 ? -12.264 1.077 17.063 1.00 73.62 91 LYS A N 1
ATOM 674 C CA . LYS A 1 91 ? -11.735 1.135 18.433 1.00 73.62 91 LYS A CA 1
ATOM 675 C C . LYS A 1 91 ? -10.729 2.275 18.584 1.00 73.62 91 LYS A C 1
ATOM 677 O O . LYS A 1 91 ? -10.807 3.025 19.547 1.00 73.62 91 LYS A O 1
ATOM 682 N N . VAL A 1 92 ? -9.833 2.429 17.608 1.00 71.69 92 VAL A N 1
ATOM 683 C CA . VAL A 1 92 ? -8.821 3.498 17.588 1.00 71.69 92 VAL A CA 1
ATOM 684 C C . VAL A 1 92 ? -9.482 4.877 17.507 1.00 71.69 92 VAL A C 1
ATOM 686 O O . VAL A 1 92 ? -9.177 5.754 18.315 1.00 71.69 92 VAL A O 1
ATOM 689 N N . LEU A 1 93 ? -10.415 5.065 16.571 1.00 74.69 93 LEU A N 1
ATOM 690 C CA . LEU A 1 93 ? -11.132 6.327 16.384 1.00 74.69 93 LEU A CA 1
ATOM 691 C C . LEU A 1 93 ? -11.954 6.701 17.623 1.00 74.69 93 LEU A C 1
ATOM 693 O O . LEU A 1 93 ? -11.919 7.853 18.049 1.00 74.69 93 LEU A O 1
ATOM 697 N N . ALA A 1 94 ? -12.616 5.726 18.253 1.00 72.44 94 ALA A N 1
ATOM 698 C CA . ALA A 1 94 ? -13.370 5.935 19.487 1.00 72.44 94 ALA A CA 1
ATOM 699 C C . ALA A 1 94 ? -12.474 6.358 20.665 1.00 72.44 94 ALA A C 1
ATOM 701 O O . ALA A 1 94 ? -12.871 7.196 21.470 1.00 72.44 94 ALA A O 1
ATOM 702 N N . THR A 1 95 ? -11.247 5.833 20.752 1.00 68.19 95 THR A N 1
ATOM 703 C CA . THR A 1 95 ? -10.275 6.245 21.781 1.00 68.19 95 THR A CA 1
ATOM 704 C C . THR A 1 95 ? -9.582 7.581 21.481 1.00 68.19 95 THR A C 1
ATOM 706 O O . THR A 1 95 ? -9.007 8.182 22.384 1.00 68.19 95 THR A O 1
ATOM 709 N N . GLY A 1 96 ? -9.636 8.056 20.231 1.00 61.38 96 GLY A N 1
ATOM 710 C CA . GLY A 1 96 ? -8.899 9.226 19.740 1.00 61.38 96 GLY A CA 1
ATOM 711 C C . GLY A 1 96 ? -9.677 10.546 19.704 1.00 61.38 96 GLY A C 1
ATOM 712 O O . GLY A 1 96 ? -9.077 11.581 19.422 1.00 61.38 96 GLY A O 1
ATOM 713 N N . PHE A 1 97 ? -10.976 10.567 20.027 1.00 55.22 97 PHE A N 1
ATOM 714 C CA . PHE A 1 97 ? -11.790 11.798 20.065 1.00 55.22 97 PHE A CA 1
ATOM 715 C C . PHE A 1 97 ? -11.571 12.622 21.356 1.00 55.22 97 PHE A C 1
ATOM 717 O O . PHE A 1 97 ? -12.508 13.109 21.985 1.00 55.22 97 PHE A O 1
ATOM 724 N N . LYS A 1 98 ? -10.307 12.760 21.778 1.00 53.75 98 LYS A N 1
ATOM 725 C CA . LYS A 1 98 ? -9.839 13.662 22.845 1.00 53.75 98 LYS A CA 1
ATOM 726 C C . LYS A 1 98 ? -8.604 14.454 22.395 1.00 53.75 98 LYS A C 1
ATOM 728 O O . LYS A 1 98 ? -7.679 14.648 23.175 1.00 53.75 98 LYS A O 1
ATOM 733 N N . SER A 1 99 ? -8.570 14.912 21.145 1.00 55.69 99 SER A N 1
ATOM 734 C CA . SER A 1 99 ? -7.537 15.851 20.700 1.00 55.69 99 SER A CA 1
ATOM 735 C C . SER A 1 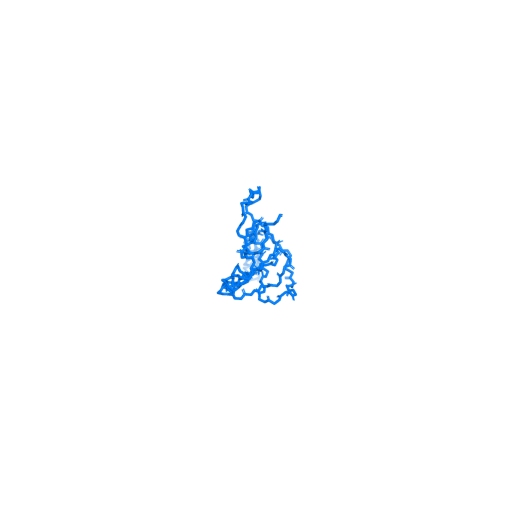99 ? -8.190 17.103 20.131 1.00 55.69 99 SER A C 1
ATOM 737 O O . SER A 1 99 ? -8.589 17.148 18.973 1.00 55.69 99 SER A O 1
ATOM 739 N N . GLY A 1 100 ? -8.344 18.084 21.014 1.00 53.81 100 GLY A N 1
ATOM 740 C CA . GLY A 1 100 ? -8.917 19.399 20.763 1.00 53.81 100 GLY A CA 1
ATOM 741 C C . GLY A 1 100 ? -8.872 20.218 22.053 1.00 53.81 100 GLY A C 1
ATOM 742 O O . GLY A 1 100 ? -9.910 20.491 22.648 1.00 53.81 100 GLY A O 1
ATOM 743 N N . LYS A 1 101 ? -7.657 20.494 22.534 1.00 39.50 101 LYS A N 1
ATOM 744 C CA . LYS A 1 101 ? -7.354 21.689 23.325 1.00 39.50 101 LYS A CA 1
ATOM 745 C C . LYS A 1 101 ? -6.601 22.635 22.408 1.00 39.50 101 LYS A C 1
ATOM 747 O O . LYS A 1 101 ? -5.768 22.104 21.639 1.00 39.50 101 LYS A O 1
#

pLDDT: mean 81.72, std 14.37, range [39.5, 97.06]

Radius of gyration: 26.76 Å; chains: 1; bounding box: 39×59×74 Å

InterPro domains:
  IPR002919 Trypsin Inhibitor-like, cysteine rich domain [PF01826] (37-89)
  IPR036084 Serine protease inhibitor-like superfamily [SSF57567] (37-89)

Organism: Anopheles darlingi (NCBI:txid43151)

Foldseek 3Di:
DVVVVVVVVVVVVVVVVVPDDPPPPCPPPDDDDDDPAPQKDWDQFAQPDFAALDDDDDDDPDNGHTDIYHHPQWGHNDPPHGTDGPVCSVVSVVVPVPPDD

Sequence (101 aa):
MKIILFALLGLLLVATVVRAVDDTDGEAECETAECTGANEEFKCCGKCFQRTCYPKTVNCTAECTPGCFCAKGYIRIREGTSCVPEGKCYKVLATGFKSGK

Secondary structure (DSSP, 8-state):
-HHHHHHHHHHHHHHHHTTS---------PPP----STTEEEEEEE-SS--BSS------SSS-EEEEEEPTTEEESSTTSPEEEGGGHHHHHHHH-----